Protein AF-A0A956ENI1-F1 (afdb_monomer)

Nearest PDB structures (foldseek):
  6hq9-assembly2_B  TM=4.638E-01  e=1.793E-01  Homo sapiens
  6vil-assembly5_E  TM=5.546E-01  e=1.722E+00  Mus musculus
  7bf9-assembly1_AAA-2  TM=4.648E-01  e=2.378E+00  Bos taurus
  4dq3-assembly1_A  TM=4.703E-01  e=2.510E+00  Bos taurus
  7zcd-assembly1_AAA-2  TM=4.717E-01  e=3.862E+00  Bos taurus

Structure (mmCIF, N/CA/C/O backbone):
data_AF-A0A956ENI1-F1
#
_entry.id   AF-A0A956ENI1-F1
#
loop_
_atom_site.group_PDB
_atom_site.id
_atom_site.type_symbol
_atom_site.label_atom_id
_atom_site.label_alt_id
_atom_site.label_comp_id
_atom_site.label_asym_id
_atom_site.label_entity_id
_atom_site.label_seq_id
_atom_site.pdbx_PDB_ins_code
_atom_site.Cartn_x
_atom_site.Cartn_y
_atom_site.Cartn_z
_atom_site.occupancy
_atom_site.B_iso_or_equiv
_atom_site.auth_seq_id
_atom_site.auth_comp_id
_atom_site.auth_asym_id
_atom_site.auth_atom_id
_atom_site.pdbx_PDB_model_num
ATOM 1 N N . ASP A 1 1 ? -15.822 -4.862 -5.462 1.00 60.75 1 ASP A N 1
ATOM 2 C CA . ASP A 1 1 ? -15.122 -5.768 -4.536 1.00 60.75 1 ASP A CA 1
ATOM 3 C C . ASP A 1 1 ? -14.506 -5.005 -3.385 1.00 60.75 1 ASP A C 1
ATOM 5 O O . ASP A 1 1 ? -14.086 -3.866 -3.559 1.00 60.75 1 ASP A O 1
ATOM 9 N N . GLU A 1 2 ? -14.513 -5.613 -2.206 1.00 85.81 2 GLU A N 1
ATOM 10 C CA . GLU A 1 2 ? -13.917 -5.069 -0.985 1.00 85.81 2 GLU A CA 1
ATOM 11 C C . GLU A 1 2 ? -12.384 -5.208 -1.025 1.00 85.81 2 GLU A C 1
ATOM 13 O O . GLU A 1 2 ? -11.870 -6.249 -1.457 1.00 85.81 2 GLU A O 1
ATOM 18 N N . LEU A 1 3 ? -11.664 -4.156 -0.606 1.00 91.69 3 LEU A N 1
ATOM 19 C CA . LEU A 1 3 ? -10.204 -4.174 -0.437 1.00 91.69 3 LEU A CA 1
ATOM 20 C C . LEU A 1 3 ? -9.846 -5.160 0.669 1.00 91.69 3 LEU A C 1
ATOM 22 O O . LEU A 1 3 ? -10.455 -5.121 1.734 1.00 91.69 3 LEU A O 1
ATOM 26 N N . ARG A 1 4 ? -8.838 -6.004 0.449 1.00 94.44 4 ARG A N 1
ATOM 27 C CA . ARG A 1 4 ? -8.410 -6.969 1.466 1.00 94.44 4 ARG A CA 1
ATOM 28 C C . ARG A 1 4 ? -6.894 -7.1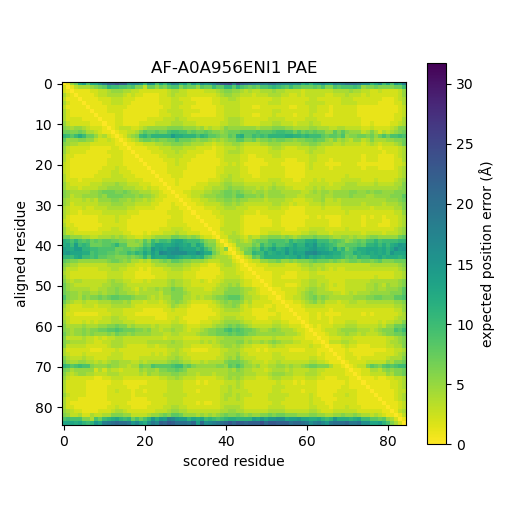61 1.493 1.00 94.44 4 ARG A C 1
ATOM 30 O O . ARG A 1 4 ? -6.222 -6.908 0.490 1.00 94.44 4 ARG A O 1
ATOM 37 N N . PRO A 1 5 ? -6.348 -7.662 2.612 1.00 96.94 5 PRO A N 1
ATOM 38 C CA . PRO A 1 5 ? -4.962 -8.107 2.664 1.00 96.94 5 PRO A CA 1
ATOM 39 C C . PRO A 1 5 ? -4.650 -9.106 1.540 1.00 96.94 5 PRO A C 1
ATOM 41 O O . PRO A 1 5 ? -5.434 -10.014 1.261 1.00 96.94 5 PRO A O 1
ATOM 44 N N . GLY A 1 6 ? -3.499 -8.942 0.892 1.00 96.31 6 GLY A N 1
ATOM 45 C CA . GLY A 1 6 ? -3.082 -9.743 -0.262 1.00 96.31 6 GLY A CA 1
ATOM 46 C C . GLY A 1 6 ? -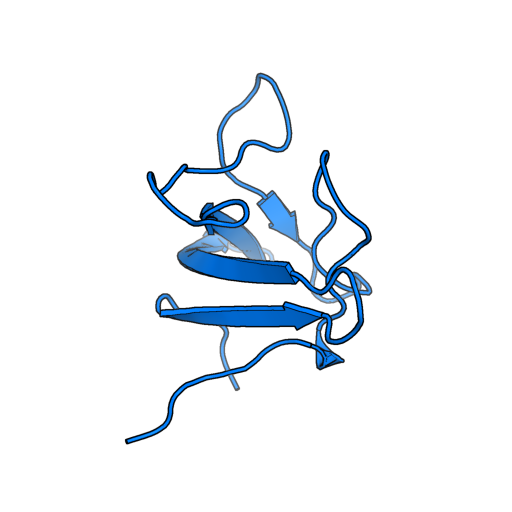3.446 -9.143 -1.623 1.00 96.31 6 GLY A C 1
ATOM 47 O O . GLY A 1 6 ? -2.903 -9.593 -2.633 1.00 96.31 6 GLY A O 1
ATOM 48 N N . ASP A 1 7 ? -4.299 -8.117 -1.674 1.00 96.75 7 ASP A N 1
ATOM 49 C CA . ASP A 1 7 ? -4.426 -7.281 -2.871 1.00 96.75 7 ASP A CA 1
ATOM 50 C C . ASP A 1 7 ? -3.135 -6.499 -3.109 1.00 96.75 7 ASP A C 1
ATOM 52 O O . ASP A 1 7 ? -2.405 -6.174 -2.175 1.00 96.75 7 ASP A O 1
ATOM 56 N N . PHE A 1 8 ? -2.839 -6.168 -4.359 1.00 96.50 8 PHE A N 1
ATOM 57 C CA . PHE A 1 8 ? -1.608 -5.469 -4.710 1.00 96.50 8 PHE A CA 1
ATOM 58 C C . PHE A 1 8 ? -1.830 -4.505 -5.866 1.00 96.50 8 PHE A C 1
ATOM 60 O O . PHE A 1 8 ? -2.647 -4.740 -6.750 1.00 96.50 8 PHE A O 1
ATOM 67 N N . PHE A 1 9 ? -1.079 -3.414 -5.875 1.00 96.19 9 PHE A N 1
ATOM 68 C CA . PHE A 1 9 ? -1.046 -2.468 -6.978 1.00 96.19 9 PHE A CA 1
ATOM 69 C C . PHE A 1 9 ? 0.112 -2.795 -7.915 1.00 96.19 9 PHE A C 1
ATOM 71 O O . PHE A 1 9 ? 1.206 -3.129 -7.454 1.00 96.19 9 PHE A O 1
ATOM 78 N N . VAL A 1 10 ? -0.113 -2.663 -9.225 1.00 95.44 10 VAL A N 1
ATOM 79 C CA . VAL A 1 10 ? 0.929 -2.835 -10.247 1.00 95.44 10 VAL A CA 1
ATOM 80 C C . VAL A 1 10 ? 0.900 -1.675 -11.229 1.00 95.44 10 VAL A C 1
ATOM 82 O O . VAL A 1 10 ? -0.052 -1.518 -11.994 1.00 95.44 10 VAL A O 1
ATOM 85 N N . LEU A 1 11 ? 1.988 -0.914 -11.262 1.00 94.50 11 LEU A N 1
ATOM 86 C CA . LEU A 1 11 ? 2.280 0.031 -12.332 1.00 94.50 11 LEU A CA 1
ATOM 87 C C . LEU A 1 11 ? 3.260 -0.635 -13.297 1.00 94.50 11 LEU A C 1
ATOM 89 O O . LEU A 1 11 ? 4.421 -0.872 -12.963 1.00 94.50 11 LEU A O 1
ATOM 93 N N . GLY A 1 12 ? 2.773 -0.988 -14.486 1.00 90.69 12 GLY A N 1
ATOM 94 C CA . GLY A 1 12 ? 3.618 -1.523 -15.553 1.00 90.69 12 GLY A CA 1
ATOM 95 C C . GLY A 1 12 ? 4.513 -0.444 -16.171 1.00 90.69 12 GLY A C 1
ATOM 96 O O . GLY A 1 12 ? 4.235 0.744 -16.045 1.00 90.69 12 GLY A O 1
ATOM 97 N N . GLY A 1 13 ? 5.574 -0.857 -16.866 1.00 87.88 13 GLY A N 1
ATOM 98 C CA . GLY A 1 13 ? 6.508 0.049 -17.543 1.00 87.88 13 GLY A CA 1
ATOM 99 C C . GLY A 1 13 ? 7.970 -0.330 -17.312 1.00 87.88 13 GLY A C 1
ATOM 100 O O . GLY A 1 13 ? 8.265 -1.393 -16.762 1.00 87.88 13 GLY A O 1
ATOM 101 N N . TYR A 1 14 ? 8.886 0.546 -17.734 1.00 84.00 14 TYR A N 1
ATOM 102 C CA . TYR A 1 14 ? 10.315 0.438 -17.434 1.00 84.00 14 TYR A CA 1
ATOM 103 C C . TYR A 1 14 ? 10.866 1.811 -16.998 1.00 84.00 14 TYR A C 1
ATOM 105 O O . TYR A 1 14 ? 11.126 2.652 -17.861 1.00 84.00 14 TYR A O 1
ATOM 113 N N . PRO A 1 15 ? 11.031 2.056 -15.683 1.00 85.75 15 PRO A N 1
ATOM 114 C CA . PRO A 1 15 ? 10.794 1.126 -14.572 1.00 85.75 15 PRO A CA 1
ATOM 115 C C . PRO A 1 15 ? 9.301 0.973 -14.220 1.00 85.75 15 PRO A C 1
ATOM 117 O O . PRO A 1 15 ? 8.566 1.953 -14.161 1.00 85.75 15 PRO A O 1
ATOM 120 N N . GLY A 1 16 ? 8.860 -0.263 -13.976 1.00 90.06 16 GLY A N 1
ATOM 121 C CA . GLY A 1 16 ? 7.567 -0.573 -13.355 1.00 90.06 16 GLY A CA 1
ATOM 122 C C . GLY A 1 16 ? 7.725 -0.824 -11.856 1.00 90.06 16 GLY A C 1
ATOM 123 O O . GLY A 1 16 ? 8.847 -1.005 -11.377 1.00 90.06 16 GLY A O 1
ATOM 124 N N . HIS A 1 17 ? 6.617 -0.852 -11.114 1.00 93.50 17 HIS A N 1
ATOM 125 C CA . HIS A 1 17 ? 6.656 -1.066 -9.667 1.00 93.50 17 HIS A CA 1
ATOM 126 C C . HIS A 1 17 ? 5.393 -1.725 -9.107 1.00 93.50 17 HIS A C 1
ATOM 128 O O . HIS A 1 17 ? 4.301 -1.574 -9.660 1.00 93.50 17 HIS A O 1
ATOM 134 N N . ALA A 1 18 ? 5.544 -2.447 -7.996 1.00 93.31 18 ALA A N 1
ATOM 135 C CA . ALA A 1 18 ? 4.445 -3.127 -7.321 1.00 93.31 18 ALA A CA 1
ATOM 136 C C . ALA A 1 18 ? 4.474 -2.901 -5.806 1.00 93.31 18 ALA A C 1
ATOM 138 O O . ALA A 1 18 ? 5.537 -2.876 -5.183 1.00 93.31 18 ALA A O 1
ATOM 139 N N . VAL A 1 19 ? 3.285 -2.771 -5.220 1.00 95.56 19 VAL A N 1
ATOM 140 C CA . VAL A 1 19 ? 3.081 -2.577 -3.779 1.00 95.56 19 VAL A CA 1
ATOM 141 C C . VAL A 1 19 ? 1.968 -3.503 -3.307 1.00 95.56 19 VAL A C 1
ATOM 143 O O . VAL A 1 19 ? 0.907 -3.564 -3.921 1.00 95.56 19 VAL A O 1
ATOM 146 N N . LEU A 1 20 ? 2.202 -4.218 -2.212 1.00 96.62 20 LEU A N 1
ATOM 147 C CA . LEU A 1 20 ? 1.267 -5.169 -1.614 1.00 96.62 20 LEU A CA 1
ATOM 148 C C . LEU A 1 20 ? 0.503 -4.518 -0.458 1.00 96.62 20 LEU A C 1
ATOM 150 O O . LEU A 1 20 ? 1.103 -3.827 0.368 1.00 96.62 20 LEU A O 1
ATOM 154 N N . ILE A 1 21 ? -0.796 -4.793 -0.366 1.00 97.62 21 ILE A N 1
ATOM 155 C CA . ILE A 1 21 ? -1.622 -4.502 0.806 1.00 97.62 21 ILE A CA 1
ATOM 156 C C . ILE A 1 21 ? -1.420 -5.632 1.818 1.00 97.62 21 ILE A C 1
ATOM 158 O O . ILE A 1 21 ? -1.771 -6.785 1.572 1.00 97.62 21 ILE A O 1
ATOM 162 N N . LE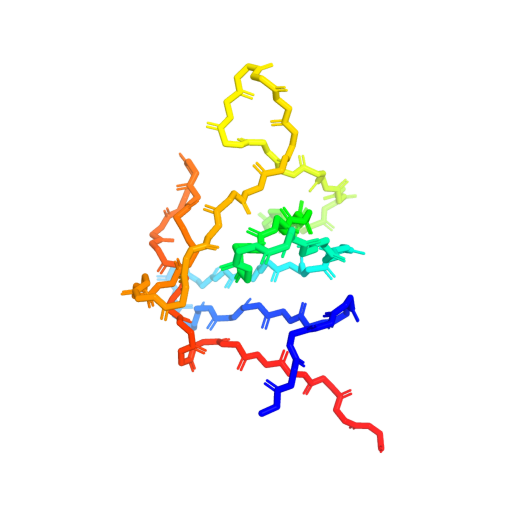U A 1 22 ? -0.826 -5.294 2.957 1.00 97.88 22 LEU A N 1
ATOM 163 C CA . LEU A 1 22 ? -0.528 -6.209 4.058 1.00 97.88 22 LEU A CA 1
ATOM 164 C C . LEU A 1 22 ? -1.680 -6.307 5.051 1.00 97.88 22 LEU A C 1
ATOM 166 O O . LEU A 1 22 ? -1.893 -7.371 5.623 1.00 97.88 22 LEU A O 1
ATOM 170 N N . ASP A 1 23 ? -2.388 -5.198 5.257 1.00 97.81 23 ASP A N 1
ATOM 171 C CA . ASP A 1 23 ? -3.532 -5.116 6.156 1.00 97.81 23 ASP A CA 1
ATOM 172 C C . ASP A 1 23 ? -4.485 -3.983 5.742 1.00 97.81 23 ASP A C 1
ATOM 174 O O . ASP A 1 23 ? -4.067 -3.025 5.077 1.00 97.81 23 ASP A O 1
ATOM 178 N N . VAL A 1 24 ? -5.753 -4.093 6.139 1.00 96.94 24 VAL A N 1
ATOM 179 C CA . VAL A 1 24 ? -6.810 -3.103 5.900 1.00 96.94 24 VAL A CA 1
ATOM 180 C C . VAL A 1 24 ? -7.592 -2.903 7.194 1.00 96.94 24 VAL A C 1
ATOM 182 O O . VAL A 1 24 ? -8.165 -3.847 7.728 1.00 96.94 24 VAL A O 1
ATOM 185 N N . ALA A 1 25 ? -7.665 -1.662 7.661 1.00 95.50 25 ALA A N 1
ATOM 186 C CA . ALA A 1 25 ? -8.589 -1.252 8.711 1.00 95.50 25 ALA A CA 1
ATOM 187 C C . ALA A 1 25 ? -9.579 -0.222 8.160 1.00 95.50 25 ALA A C 1
ATOM 189 O O . ALA A 1 25 ? -9.249 0.536 7.247 1.00 95.50 25 ALA A O 1
ATOM 190 N N . GLU A 1 26 ? -10.784 -0.181 8.715 1.00 93.81 26 GLU A N 1
ATOM 191 C CA . GLU A 1 26 ? -11.827 0.777 8.353 1.00 93.81 26 GLU A CA 1
ATOM 192 C C . GLU A 1 26 ? -12.387 1.400 9.634 1.00 93.81 26 GLU A C 1
ATOM 194 O O . GLU A 1 26 ? -12.491 0.723 10.659 1.00 93.81 26 GLU A O 1
ATOM 199 N N . ASP A 1 27 ? -12.682 2.698 9.598 1.00 90.44 27 ASP A N 1
ATOM 200 C CA . ASP A 1 27 ? -13.361 3.385 10.695 1.00 90.44 27 ASP A CA 1
ATOM 201 C C . ASP A 1 27 ? -14.875 3.494 10.461 1.00 90.44 27 ASP A C 1
ATOM 203 O O . ASP A 1 27 ? -15.381 3.217 9.375 1.00 90.44 27 ASP A O 1
ATOM 207 N N . ASP A 1 28 ? -15.607 3.969 11.469 1.00 91.12 28 ASP A N 1
ATOM 208 C CA . ASP A 1 28 ? -17.069 4.126 11.410 1.00 91.12 28 ASP A CA 1
ATOM 209 C C . ASP A 1 28 ? -17.547 5.113 10.319 1.00 91.12 28 ASP A C 1
ATOM 211 O O . ASP A 1 28 ? -18.744 5.217 10.050 1.00 91.12 28 ASP A O 1
ATOM 215 N N . GLN A 1 29 ? -16.632 5.872 9.701 1.00 85.94 29 GLN A N 1
ATOM 216 C CA . GLN A 1 29 ? -16.910 6.816 8.614 1.00 85.94 29 GLN A CA 1
ATOM 217 C C . GLN A 1 29 ? -16.591 6.227 7.229 1.00 85.94 29 GLN A C 1
ATOM 219 O O . GLN A 1 29 ? -16.720 6.932 6.225 1.00 85.94 29 GLN A O 1
ATOM 224 N N . GLY A 1 30 ? -16.163 4.963 7.158 1.00 85.88 30 GLY A N 1
ATOM 225 C CA . GLY A 1 30 ? -15.774 4.291 5.920 1.00 85.88 30 GLY A CA 1
ATOM 226 C C . GLY A 1 30 ? -14.423 4.751 5.362 1.00 85.88 30 GLY A C 1
ATOM 227 O O . GLY A 1 30 ? -14.112 4.473 4.200 1.00 85.88 30 GLY A O 1
ATOM 228 N N . ARG A 1 31 ? -13.609 5.479 6.145 1.00 90.56 31 ARG A N 1
ATOM 229 C CA . ARG A 1 31 ? -12.219 5.763 5.761 1.00 90.56 31 ARG A CA 1
ATOM 230 C C . ARG A 1 31 ? -11.396 4.518 6.009 1.00 90.56 31 ARG A C 1
ATOM 232 O O . ARG A 1 31 ? -11.507 3.887 7.059 1.00 90.56 31 ARG A O 1
ATOM 239 N N . ARG A 1 32 ? -10.523 4.202 5.060 1.00 94.38 32 ARG A N 1
ATOM 240 C CA . ARG A 1 32 ? -9.672 3.020 5.150 1.00 94.38 32 ARG A CA 1
ATOM 241 C C . ARG A 1 32 ? -8.252 3.413 5.494 1.00 94.38 32 ARG A C 1
ATOM 243 O O . ARG A 1 32 ? -7.735 4.414 5.008 1.00 94.38 32 ARG A O 1
ATOM 250 N N . ALA A 1 33 ? -7.620 2.597 6.317 1.00 95.75 33 ALA A N 1
ATOM 251 C CA . ALA A 1 33 ? -6.202 2.636 6.601 1.00 95.75 33 ALA A CA 1
ATOM 252 C C . ALA A 1 33 ? -5.563 1.388 5.991 1.00 95.75 33 ALA A C 1
ATOM 254 O O . ALA A 1 33 ? -5.915 0.264 6.343 1.00 95.75 33 ALA A O 1
ATOM 255 N N . LEU A 1 34 ? -4.628 1.588 5.067 1.00 97.56 34 LEU A N 1
ATOM 256 C CA . LEU A 1 34 ? -3.913 0.509 4.395 1.00 97.56 34 LEU A CA 1
ATOM 257 C C . LEU A 1 34 ? -2.508 0.382 4.977 1.00 97.56 34 LEU A C 1
ATOM 259 O O . LEU A 1 34 ? -1.785 1.376 5.087 1.00 97.56 34 LEU A O 1
ATOM 263 N N . LEU A 1 35 ? -2.102 -0.840 5.309 1.00 97.94 35 LEU A N 1
ATOM 264 C CA . LEU A 1 35 ? -0.704 -1.154 5.573 1.00 97.94 35 LEU A CA 1
ATOM 265 C C . LEU A 1 35 ? -0.080 -1.659 4.278 1.00 97.94 35 LEU A C 1
ATOM 267 O O . LEU A 1 35 ? -0.550 -2.641 3.708 1.00 97.94 35 LEU A O 1
ATOM 271 N N . LEU A 1 36 ? 0.972 -0.995 3.807 1.00 97.38 36 LEU A N 1
ATOM 272 C CA . LEU A 1 36 ? 1.585 -1.308 2.519 1.00 97.38 36 LEU A CA 1
ATOM 273 C C . LEU A 1 36 ? 2.996 -1.856 2.690 1.00 97.38 36 LEU A C 1
ATOM 275 O O . LEU A 1 36 ? 3.736 -1.436 3.583 1.00 97.38 36 LEU A O 1
ATOM 279 N N . GLY A 1 37 ? 3.399 -2.733 1.778 1.00 95.44 37 GLY A N 1
ATOM 280 C CA . GLY A 1 37 ? 4.770 -3.210 1.698 1.00 95.44 37 GLY A CA 1
ATOM 281 C C . GLY A 1 37 ? 5.273 -3.353 0.271 1.00 95.44 37 GLY A C 1
ATOM 282 O O . GLY A 1 37 ? 4.499 -3.514 -0.671 1.00 95.44 37 GLY A O 1
ATOM 283 N N . GLN A 1 38 ? 6.591 -3.292 0.116 1.00 93.25 38 GLN A N 1
ATOM 284 C CA . GLN A 1 38 ? 7.252 -3.420 -1.178 1.00 93.25 38 GLN A CA 1
ATOM 285 C C . GLN A 1 38 ? 8.587 -4.156 -1.075 1.00 93.25 38 GLN A C 1
ATOM 287 O O . GLN A 1 38 ? 9.236 -4.153 -0.027 1.00 93.25 38 GLN A O 1
ATOM 292 N N . GLY A 1 39 ? 9.043 -4.683 -2.210 1.00 89.38 39 GLY A N 1
ATOM 293 C CA . GLY A 1 39 ? 10.456 -4.945 -2.475 1.00 89.38 39 GLY A CA 1
ATOM 294 C C . GLY A 1 39 ? 10.929 -4.031 -3.607 1.00 89.38 39 GLY A C 1
ATOM 295 O O . GLY A 1 39 ? 10.206 -3.849 -4.583 1.00 89.38 39 GLY A O 1
ATOM 296 N N . PHE A 1 40 ? 12.112 -3.430 -3.482 1.00 77.69 40 PHE A N 1
ATOM 297 C CA . PHE A 1 40 ? 12.705 -2.616 -4.553 1.00 77.69 40 PHE A CA 1
ATOM 298 C C . PHE A 1 40 ? 13.609 -3.484 -5.428 1.00 77.69 40 PHE A C 1
ATOM 300 O O . PHE A 1 40 ? 14.257 -4.378 -4.900 1.00 77.69 40 PHE A O 1
ATOM 307 N N . MET A 1 41 ? 13.656 -3.266 -6.745 1.00 77.69 41 MET A N 1
ATOM 308 C CA . MET A 1 41 ? 14.307 -4.215 -7.657 1.00 77.69 41 MET A CA 1
ATOM 309 C C . MET A 1 41 ? 15.850 -4.140 -7.639 1.00 77.69 41 MET A C 1
ATOM 311 O O . MET A 1 41 ? 16.394 -3.041 -7.744 1.00 77.69 41 MET A O 1
ATOM 315 N N . PRO A 1 42 ? 16.564 -5.287 -7.607 1.00 73.75 42 PRO A N 1
ATOM 316 C CA . PRO A 1 42 ? 16.053 -6.636 -7.342 1.00 73.75 42 PRO A CA 1
ATOM 317 C C . PRO A 1 42 ? 15.636 -6.781 -5.871 1.00 73.75 42 PRO A C 1
ATOM 319 O O . PRO A 1 42 ? 16.392 -6.408 -4.976 1.00 73.75 42 PRO A O 1
ATOM 322 N N . ALA A 1 43 ? 14.443 -7.331 -5.620 1.00 73.25 43 ALA A N 1
ATOM 323 C CA . ALA A 1 43 ? 13.888 -7.418 -4.270 1.00 73.25 43 ALA A CA 1
ATOM 324 C C . ALA A 1 43 ? 14.693 -8.404 -3.412 1.00 73.25 43 ALA A C 1
ATOM 326 O O . ALA A 1 43 ? 14.488 -9.611 -3.480 1.00 73.25 43 ALA A O 1
ATOM 327 N N . GLN A 1 44 ? 15.626 -7.879 -2.618 1.00 79.56 44 GLN A N 1
ATOM 328 C CA . GLN A 1 44 ? 16.403 -8.659 -1.644 1.00 79.56 44 GLN A CA 1
ATOM 329 C C . GLN A 1 44 ? 15.747 -8.672 -0.260 1.00 79.56 44 GLN A C 1
ATOM 331 O O . GLN A 1 44 ? 15.915 -9.621 0.498 1.00 79.56 44 GLN A O 1
ATOM 336 N N . SER A 1 45 ? 14.969 -7.631 0.040 1.00 88.19 45 SER A N 1
ATOM 337 C CA . SER A 1 45 ? 14.273 -7.439 1.307 1.00 88.19 45 SER A CA 1
ATOM 338 C C . SER A 1 45 ? 12.888 -6.860 1.056 1.00 88.19 45 SER A C 1
ATOM 340 O O . SER A 1 45 ? 12.682 -6.081 0.120 1.00 88.19 45 SER A O 1
ATOM 342 N N . PHE A 1 46 ? 11.943 -7.240 1.911 1.00 92.25 46 PHE A N 1
ATOM 343 C CA . PHE A 1 46 ? 10.593 -6.697 1.914 1.00 92.25 46 PHE A CA 1
ATOM 344 C C . PHE A 1 46 ? 10.453 -5.683 3.049 1.00 92.25 46 PHE A C 1
ATOM 346 O O . PHE A 1 46 ? 10.853 -5.950 4.182 1.00 92.25 46 PHE A O 1
ATOM 353 N N . HIS A 1 47 ? 9.896 -4.516 2.744 1.00 92.38 47 HIS A N 1
ATOM 354 C CA . HIS A 1 47 ? 9.819 -3.396 3.673 1.00 92.38 47 HIS A CA 1
ATOM 355 C C . HIS A 1 47 ? 8.390 -2.889 3.803 1.00 92.38 47 HIS A C 1
ATOM 357 O O . HIS A 1 47 ? 7.705 -2.689 2.800 1.00 92.38 47 HIS A O 1
ATOM 363 N N . VAL A 1 48 ? 7.977 -2.620 5.044 1.00 95.19 48 VAL A N 1
ATOM 364 C CA . VAL A 1 48 ? 6.755 -1.865 5.336 1.00 95.19 48 VAL A CA 1
ATOM 365 C C . VAL A 1 48 ? 6.990 -0.400 4.991 1.00 95.19 48 VAL A C 1
ATOM 367 O O . VAL A 1 48 ? 8.002 0.195 5.370 1.00 95.19 48 VAL A O 1
ATOM 370 N N . LEU A 1 49 ? 6.044 0.179 4.265 1.00 94.44 49 LEU A N 1
ATOM 371 C CA . LEU A 1 49 ? 6.067 1.572 3.857 1.00 94.44 49 LEU A CA 1
ATOM 372 C C . LEU A 1 49 ? 5.473 2.460 4.950 1.00 94.44 49 LEU A C 1
ATOM 374 O O . LEU A 1 49 ? 4.611 2.035 5.714 1.00 94.44 49 LEU A O 1
ATOM 378 N N . ARG A 1 50 ? 5.912 3.721 5.010 1.00 94.44 50 ARG A N 1
ATOM 379 C CA . ARG A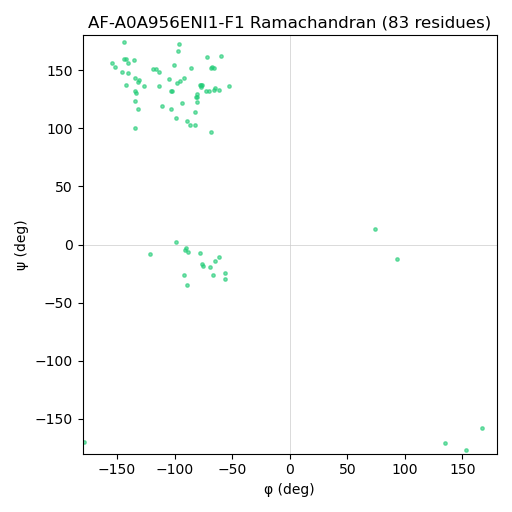 1 50 ? 5.322 4.722 5.905 1.00 94.44 50 ARG A CA 1
ATOM 380 C C . ARG A 1 50 ? 5.064 6.034 5.165 1.00 94.44 50 ARG A C 1
ATOM 382 O O . ARG A 1 50 ? 5.993 6.522 4.526 1.00 94.44 50 ARG A O 1
ATOM 389 N N . PRO A 1 51 ? 3.864 6.635 5.261 1.00 93.56 51 PRO A N 1
ATOM 390 C CA . PRO A 1 51 ? 3.593 7.940 4.657 1.00 93.56 51 PRO A CA 1
ATOM 391 C C . PRO A 1 51 ? 4.224 9.096 5.446 1.00 93.56 51 PRO A C 1
ATOM 393 O O . PRO A 1 51 ? 4.384 10.189 4.912 1.00 93.56 51 PRO A O 1
ATOM 396 N N . GLY A 1 52 ? 4.590 8.875 6.715 1.00 91.38 52 GLY A N 1
ATOM 397 C CA . GLY A 1 52 ? 5.167 9.913 7.563 1.00 91.38 52 GLY A CA 1
ATOM 398 C C . GLY A 1 52 ? 5.549 9.443 8.973 1.00 91.38 52 GLY A C 1
ATOM 399 O O . GLY A 1 52 ? 5.556 8.240 9.265 1.00 91.38 52 GLY A O 1
ATOM 400 N N . PRO A 1 53 ? 5.885 10.381 9.877 1.00 92.38 53 PRO A N 1
ATOM 401 C CA . PRO A 1 53 ? 6.342 10.077 11.233 1.00 92.38 53 PRO A CA 1
ATOM 402 C C . PRO A 1 53 ? 5.261 9.436 12.118 1.00 92.38 53 PRO A C 1
ATOM 404 O O . PRO A 1 53 ? 5.603 8.665 13.009 1.00 92.38 53 PRO A O 1
ATOM 407 N N . ALA A 1 54 ? 3.979 9.694 11.840 1.00 91.00 54 ALA A N 1
ATOM 408 C CA . ALA A 1 54 ? 2.850 9.259 12.667 1.00 91.00 54 ALA A CA 1
ATOM 409 C C . ALA A 1 54 ? 2.589 7.740 12.658 1.00 91.00 54 ALA A C 1
ATOM 411 O O . ALA A 1 54 ? 1.930 7.230 13.557 1.00 91.00 54 ALA A O 1
ATOM 412 N N . GLY A 1 55 ? 3.098 7.008 11.666 1.00 93.62 55 GLY A N 1
ATOM 413 C CA . GLY A 1 55 ? 2.920 5.560 11.582 1.00 93.62 55 GLY A CA 1
ATOM 414 C C . GLY A 1 55 ? 2.985 5.045 10.147 1.00 93.62 55 GLY A C 1
ATOM 415 O O . GLY A 1 55 ? 3.258 5.829 9.235 1.00 93.62 55 GLY A O 1
ATOM 416 N N . PRO A 1 56 ? 2.764 3.736 9.942 1.00 95.94 56 PRO A N 1
ATOM 417 C CA . PRO A 1 56 ? 2.850 3.101 8.628 1.00 95.94 56 PRO A CA 1
ATOM 418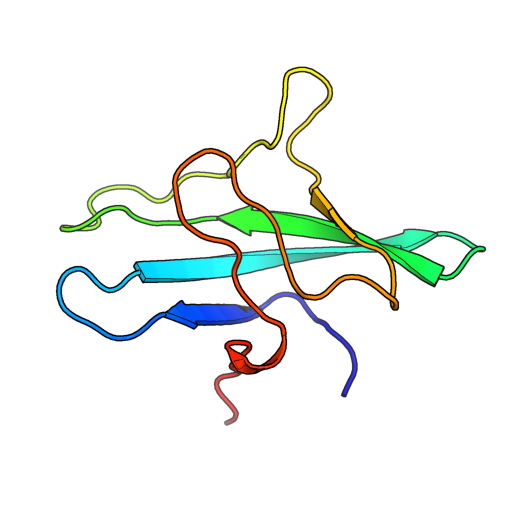 C C . PRO A 1 56 ? 1.522 3.099 7.849 1.00 95.94 56 PRO A C 1
ATOM 420 O O . PRO A 1 56 ? 1.479 2.636 6.715 1.00 95.94 56 PRO A O 1
ATOM 423 N N . TRP A 1 57 ? 0.438 3.598 8.447 1.00 96.44 57 TRP A N 1
ATOM 424 C CA . TRP A 1 57 ? -0.907 3.528 7.881 1.00 96.44 57 TRP A CA 1
ATOM 425 C C . TRP A 1 57 ? -1.159 4.609 6.833 1.00 96.44 57 TRP A C 1
ATOM 427 O O . TRP A 1 57 ? -1.077 5.802 7.126 1.00 96.44 57 TRP A O 1
ATOM 437 N N . PHE A 1 58 ? -1.521 4.181 5.627 1.00 96.44 58 PHE A N 1
ATOM 438 C CA . PHE A 1 58 ? -1.956 5.042 4.533 1.00 96.44 58 PHE A CA 1
ATOM 439 C C . PHE A 1 58 ? -3.466 5.235 4.626 1.00 96.44 58 PHE A C 1
ATOM 441 O O . PHE A 1 58 ? -4.226 4.312 4.343 1.00 96.44 58 PHE A O 1
ATOM 448 N N . ILE A 1 59 ? -3.894 6.423 5.051 1.00 94.75 59 ILE A N 1
ATOM 449 C CA . ILE A 1 59 ? -5.316 6.762 5.132 1.00 94.75 59 ILE A CA 1
ATOM 450 C C . ILE A 1 59 ? -5.813 7.155 3.745 1.00 94.75 59 ILE A C 1
ATOM 452 O O . ILE A 1 59 ? -5.229 8.034 3.112 1.00 94.75 59 ILE A O 1
ATOM 456 N N . VAL A 1 60 ? -6.884 6.510 3.301 1.00 93.88 60 VAL A N 1
ATOM 457 C CA . VAL A 1 60 ? -7.517 6.721 2.000 1.00 93.88 60 VAL A CA 1
ATOM 458 C C . VAL A 1 60 ? -9.023 6.872 2.167 1.00 93.88 60 VAL A C 1
ATOM 460 O O . VAL A 1 60 ? -9.663 6.181 2.967 1.00 93.88 60 VAL A O 1
ATOM 463 N N . ALA A 1 61 ? -9.590 7.799 1.409 1.00 89.19 61 ALA A N 1
ATOM 464 C CA . ALA A 1 61 ? -11.018 8.035 1.326 1.00 89.19 61 ALA A CA 1
ATOM 465 C C . ALA A 1 61 ? -11.599 7.385 0.058 1.00 89.19 61 ALA A C 1
ATOM 467 O O . ALA A 1 61 ? -10.907 7.277 -0.955 1.00 89.19 61 ALA A O 1
ATOM 468 N N . PRO A 1 62 ? -12.896 7.029 0.052 1.00 79.19 62 PRO A N 1
ATOM 469 C CA . PRO A 1 62 ? -13.562 6.503 -1.143 1.00 79.19 62 PRO A CA 1
ATOM 470 C C . PRO A 1 62 ? -13.482 7.415 -2.379 1.00 79.19 62 PRO A C 1
ATOM 472 O O . PRO A 1 62 ? -13.616 6.937 -3.500 1.00 79.19 62 PRO A O 1
ATOM 475 N N . ALA A 1 63 ? -13.294 8.722 -2.174 1.00 87.06 63 ALA A N 1
ATOM 476 C CA . ALA A 1 63 ? -13.203 9.720 -3.237 1.00 87.06 63 ALA A CA 1
ATOM 477 C C . ALA A 1 63 ? -11.778 9.927 -3.785 1.00 87.06 63 ALA A C 1
ATOM 479 O O . ALA A 1 63 ? -11.615 10.680 -4.745 1.00 87.06 63 ALA A O 1
ATOM 480 N N . ASP A 1 64 ? -10.758 9.307 -3.183 1.00 92.12 64 ASP A N 1
ATOM 481 C CA . ASP A 1 64 ? -9.381 9.436 -3.659 1.00 92.12 64 ASP A CA 1
ATOM 482 C C . ASP A 1 64 ? -9.213 8.743 -5.019 1.00 92.12 64 ASP A C 1
ATOM 484 O O . ASP A 1 64 ? -9.898 7.772 -5.334 1.00 92.12 64 ASP A O 1
ATOM 488 N N . ASP A 1 65 ? -8.270 9.217 -5.831 1.00 93.06 65 ASP A N 1
ATOM 489 C CA . ASP A 1 65 ? -7.919 8.629 -7.130 1.00 93.06 65 ASP A CA 1
ATOM 490 C C . ASP A 1 65 ? -7.067 7.352 -7.004 1.00 93.06 65 ASP A C 1
ATOM 492 O O . ASP A 1 65 ? -6.969 6.556 -7.946 1.00 93.06 65 ASP A O 1
ATOM 496 N N . GLY A 1 66 ? -6.483 7.131 -5.828 1.00 94.62 66 GLY A N 1
ATOM 497 C CA . GLY A 1 66 ? -5.643 5.990 -5.518 1.00 94.62 66 GLY A CA 1
ATOM 498 C C . GLY A 1 66 ? -4.877 6.164 -4.212 1.00 94.62 66 GLY A C 1
ATOM 499 O O . GLY A 1 66 ? -5.232 6.966 -3.350 1.00 94.62 66 GLY A O 1
ATOM 500 N N . VAL A 1 67 ? -3.784 5.416 -4.080 1.00 95.88 67 VAL A N 1
ATOM 501 C CA . VAL A 1 67 ? -2.918 5.444 -2.900 1.00 95.88 67 VAL A CA 1
ATOM 502 C C . VAL A 1 67 ? -1.651 6.237 -3.194 1.00 95.88 67 VAL A C 1
ATOM 504 O O . VAL A 1 67 ? -0.828 5.853 -4.030 1.00 95.88 67 VAL A O 1
ATOM 507 N N . LYS A 1 68 ? -1.475 7.351 -2.481 1.00 94.62 68 LYS A N 1
ATOM 508 C CA . LYS A 1 68 ? -0.281 8.199 -2.584 1.00 94.62 68 LYS A CA 1
ATOM 509 C C . LYS A 1 68 ? 0.844 7.609 -1.745 1.00 94.62 68 LYS A C 1
ATOM 511 O O . LYS A 1 68 ? 0.671 7.363 -0.552 1.00 94.62 68 LYS A O 1
ATOM 516 N N . THR A 1 69 ? 2.007 7.414 -2.356 1.00 91.81 69 THR A N 1
ATOM 517 C CA . THR A 1 69 ? 3.200 6.904 -1.671 1.00 91.81 69 THR A CA 1
ATOM 518 C C . THR A 1 69 ? 4.332 7.930 -1.726 1.00 91.81 69 THR A C 1
ATOM 520 O O . THR A 1 69 ? 4.384 8.721 -2.662 1.00 91.81 69 THR A O 1
ATOM 523 N N . PRO A 1 70 ? 5.241 7.968 -0.737 1.00 86.19 70 PRO A N 1
ATOM 524 C CA . PRO A 1 70 ? 6.292 8.989 -0.701 1.00 86.19 70 PRO A CA 1
ATOM 525 C C . PRO A 1 70 ? 7.469 8.721 -1.655 1.00 86.19 70 PRO A C 1
ATOM 527 O O . PRO A 1 70 ? 8.353 9.563 -1.761 1.00 86.19 70 PRO A O 1
ATOM 530 N N . PHE A 1 71 ? 7.527 7.553 -2.304 1.00 82.75 71 PHE A N 1
ATOM 531 C CA . PHE A 1 71 ? 8.692 7.099 -3.082 1.00 82.75 71 PHE A CA 1
ATOM 532 C C . PHE A 1 71 ? 8.379 6.808 -4.559 1.00 82.75 71 PHE A C 1
ATOM 534 O O . PHE A 1 71 ? 9.305 6.536 -5.321 1.00 82.75 71 PHE A O 1
ATOM 541 N N . TRP A 1 72 ? 7.106 6.822 -4.962 1.00 88.44 72 TRP A N 1
ATOM 542 C CA . TRP A 1 72 ? 6.667 6.542 -6.329 1.00 88.44 72 TRP A CA 1
ATOM 543 C C . TRP A 1 72 ? 5.468 7.415 -6.701 1.00 88.44 72 TRP A C 1
ATOM 545 O O . TRP A 1 72 ? 4.918 8.129 -5.862 1.00 88.44 72 TRP A O 1
ATOM 555 N N . GLU A 1 73 ? 5.046 7.337 -7.959 1.00 90.94 73 GLU A N 1
ATOM 556 C CA . GLU A 1 73 ? 3.777 7.913 -8.400 1.00 90.94 73 GLU A CA 1
ATOM 557 C C . GLU A 1 73 ? 2.581 7.311 -7.642 1.00 90.94 73 GLU A C 1
ATOM 559 O O . GLU A 1 73 ? 2.669 6.255 -7.006 1.00 90.94 73 GLU A O 1
ATOM 564 N N . THR A 1 74 ? 1.443 8.004 -7.701 1.00 94.69 74 THR A N 1
ATOM 565 C CA . THR A 1 74 ? 0.193 7.527 -7.096 1.00 94.69 74 THR A CA 1
ATOM 566 C C . THR A 1 74 ? -0.212 6.207 -7.742 1.00 94.69 74 THR A C 1
ATOM 568 O O . THR A 1 74 ? -0.229 6.098 -8.965 1.00 94.69 74 THR A 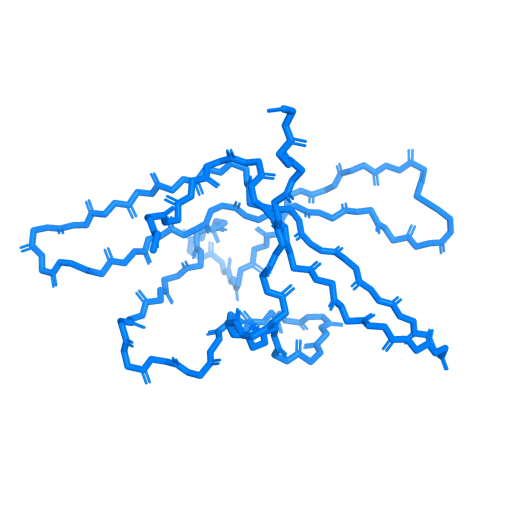O 1
ATOM 571 N N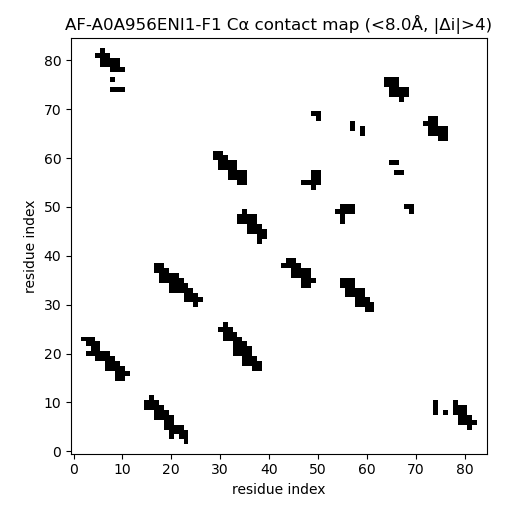 . PHE A 1 75 ? -0.573 5.216 -6.929 1.00 96.00 75 PHE A N 1
ATOM 572 C CA . PHE A 1 75 ? -1.128 3.958 -7.418 1.00 96.00 75 PHE A CA 1
ATOM 573 C C . PHE A 1 75 ? -2.640 4.118 -7.584 1.00 96.00 75 PHE A C 1
ATOM 575 O O . PHE A 1 75 ? -3.347 4.106 -6.574 1.00 96.00 75 PHE A O 1
ATOM 582 N N . PRO A 1 76 ? -3.165 4.287 -8.812 1.00 96.12 76 PRO A N 1
ATOM 583 C CA . PRO A 1 76 ? -4.590 4.487 -9.011 1.00 96.12 76 PRO A CA 1
ATOM 584 C C . PRO A 1 76 ? -5.347 3.212 -8.647 1.00 96.12 76 PRO A C 1
ATOM 586 O O . PRO A 1 76 ? -4.826 2.106 -8.821 1.00 96.12 76 PRO A O 1
ATOM 589 N N . TRP A 1 77 ? -6.608 3.326 -8.233 1.00 94.88 77 TRP A N 1
ATOM 590 C CA . TRP A 1 77 ? -7.439 2.146 -7.949 1.00 94.88 77 TRP A CA 1
ATOM 591 C C . TRP A 1 77 ? -7.544 1.182 -9.138 1.00 94.88 77 TRP A C 1
ATOM 593 O O . TRP A 1 77 ? -7.620 -0.029 -8.955 1.00 94.88 77 TRP A O 1
ATOM 603 N N . SER A 1 78 ? -7.453 1.697 -10.368 1.00 95.06 78 SER A N 1
ATOM 604 C CA . SER A 1 78 ? -7.422 0.896 -11.598 1.00 95.06 78 SER A CA 1
ATOM 605 C C . SER A 1 78 ? -6.180 -0.001 -11.733 1.00 95.06 78 SER A C 1
ATOM 607 O O . SER A 1 78 ? -6.169 -0.924 -12.552 1.00 95.06 78 SER A O 1
ATOM 609 N N . SER A 1 79 ? -5.137 0.228 -10.929 1.00 96.44 79 SER A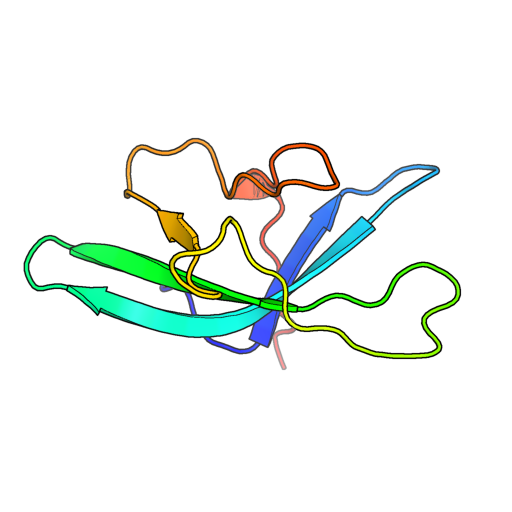 N 1
ATOM 610 C CA . SER A 1 79 ? -3.934 -0.612 -10.848 1.00 96.44 79 SER A CA 1
ATOM 611 C C . SER A 1 79 ? -4.028 -1.724 -9.799 1.00 96.44 79 SER A C 1
ATOM 613 O O . SER A 1 79 ? -3.123 -2.555 -9.731 1.00 96.44 79 SER A O 1
ATOM 615 N N . LEU A 1 80 ? -5.114 -1.775 -9.016 1.00 96.50 80 LEU A N 1
ATOM 616 C CA . LEU A 1 80 ? -5.354 -2.830 -8.035 1.00 96.50 80 LEU A CA 1
ATOM 617 C C . LEU A 1 80 ? -5.557 -4.174 -8.740 1.00 96.50 80 LEU A C 1
ATOM 619 O O . LEU A 1 80 ? -6.289 -4.293 -9.726 1.00 96.50 80 LEU A O 1
ATOM 623 N N . ARG A 1 81 ? -4.886 -5.197 -8.238 1.00 96.31 81 ARG A N 1
ATOM 624 C CA . ARG A 1 81 ? -4.925 -6.570 -8.713 1.00 96.31 81 ARG A CA 1
ATOM 625 C C . ARG A 1 81 ? -5.050 -7.499 -7.521 1.00 96.31 81 ARG A C 1
ATOM 627 O O . ARG A 1 81 ? -4.707 -7.168 -6.386 1.00 96.31 81 ARG A O 1
ATOM 634 N N . ARG A 1 82 ? -5.530 -8.691 -7.826 1.00 94.94 82 ARG A N 1
ATOM 635 C CA . ARG A 1 82 ? -5.721 -9.787 -6.896 1.00 94.94 82 ARG A CA 1
ATOM 636 C C . ARG A 1 82 ? -5.368 -11.063 -7.636 1.00 94.94 82 ARG A C 1
ATOM 638 O O . ARG A 1 82 ? -5.702 -11.212 -8.809 1.00 94.94 82 ARG A O 1
ATOM 645 N N . LEU A 1 83 ? -4.641 -11.952 -6.969 1.00 91.31 83 LEU A N 1
ATOM 646 C CA . LEU A 1 83 ? -4.459 -13.304 -7.472 1.00 91.31 83 LEU A CA 1
ATOM 647 C C . LEU A 1 83 ? -5.694 -14.089 -7.049 1.00 91.31 83 LEU A C 1
ATOM 649 O O . LEU A 1 83 ? -5.828 -14.448 -5.879 1.00 91.31 83 LEU A O 1
ATOM 653 N N . ASP A 1 84 ? -6.602 -14.308 -7.988 1.00 83.31 84 ASP A N 1
ATOM 654 C CA . ASP A 1 84 ? -7.704 -15.235 -7.783 1.00 83.31 84 ASP A CA 1
ATOM 655 C C . ASP A 1 84 ? -7.183 -16.657 -8.026 1.00 83.31 84 ASP A C 1
ATOM 657 O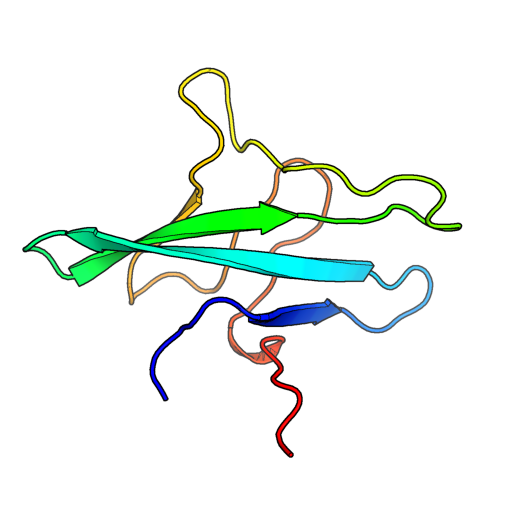 O . ASP A 1 84 ? -6.492 -16.927 -9.013 1.00 83.31 84 ASP A O 1
ATOM 661 N N . ARG A 1 85 ? -7.449 -17.545 -7.067 1.00 59.31 85 ARG A N 1
ATOM 662 C CA . ARG A 1 85 ? -7.371 -18.991 -7.274 1.00 59.31 85 ARG A CA 1
ATOM 663 C C . ARG A 1 85 ? -8.731 -19.501 -7.706 1.00 59.31 85 ARG A C 1
ATOM 665 O O . ARG A 1 85 ? -9.723 -19.019 -7.117 1.00 59.31 85 ARG A O 1
#

Solvent-accessible surface area (backbone atoms only — not comparable to full-atom values): 5232 Å² total; per-residue (Å²): 135,83,89,50,57,69,30,29,36,53,48,81,67,91,86,48,53,58,39,37,30,69,37,68,47,71,48,102,83,66,40,33,33,35,32,38,30,38,50,59,90,80,64,85,60,79,42,77,44,56,76,53,94,92,43,43,58,44,76,43,52,90,85,53,74,44,51,79,48,89,87,55,75,66,46,38,62,90,32,58,45,68,86,82,129

Sequence (85 aa):
DELRPGDFFVLGGYPGHAVLILDVAEDDQGRRALLLGQGFMPAQSFHVLRPGPAGPWFIVAPADDGVKTPFWETFPWSSLRRLDR

Radius of gyration: 12.65 Å; Cα contacts (8 Å, |Δi|>4): 152; chains: 1; bounding box: 34×29×30 Å

Secondary structure (DSSP, 8-state):
----TT-EEEE-STT-EEEEEEEEEE-TTS-EEEEEEE-PSS-SS-EE--SBTTBSEEEE-TTSSEE--SSSS-EEGGGEE----

pLDDT: mean 91.13, std 7.34, range [59.31, 97.94]

Foldseek 3Di:
DDDAFQKKFWADDVVIFIKGFHGWDADPVRKIWTWIWGADVVRPDIDTACQDDVDSTFIDDPPDQATDGPPDHGRGPVRIDHDDD

Mean predicted aligned error: 3.82 Å